Protein 1H4A (pdb70)

Sequence (173 aa):
GKITLYEDRGFQGRHYECSSDHPNLQPYLSRCNSARVDSGCWMLYEQPNYSGLQYFLHRGDYADHQQWMGLSDSVRSCRLIPHSGSHRIRLYEREDYRGQMIEFTEDCSCLQDRFFRFNEIHSLNVLEGSWVLYELSNYRGRQYLLMPGDYRRYQDWGATNARVGSLRRVIDFS

Solvent-accessible surface area: 8594 Å² total; per-residue (Å²): 46,85,0,16,0,26,13,55,109,26,43,111,41,116,106,59,98,8,64,71,63,36,60,55,0,88,80,95,4,78,90,0,27,0,0,75,3,67,34,16,6,0,0,0,8,52,79,38,106,51,46,34,42,24,19,14,0,66,93,28,83,21,26,42,24,113,98,4,77,5,142,52,47,27,4,84,0,0,61,47,5,78,156,32,81,56,15,83,0,80,0,22,34,125,57,46,66,137,30,114,79,31,77,17,57,120,66,12,52,33,1,54,111,157,19,233,66,97,68,0,36,0,0,18,3,69,60,5,2,0,0,0,1,46,68,30,91,52,111,32,117,7,10,14,0,52,78,34,101,29,141,113,40,80,65,7,53,4,100,67,1,123,3,4,0,0,64,68,6,57,33,198,108

Secondary structure (DSSP, 8-state):
-EEEEEEEGGGEEEEEEESS-BS--TTT-S--SEEEEEESEEEEEEETTTEEEEEEE-SEEESSGGGGT-SSS---EEEEEPP-S--EEEEEEEGGGEEEEEEESS-BS-GGGT-S-SB--EEEEEES-EEEEEETTTEEEEEEE-SEEE-SGGGGT-SS-B--EEEE-----

B-factor: mean 11.39, std 7.05, range [3.62, 51.98]

Structure (mmCIF, N/CA/C/O backbone):
data_1H4A
#
_entry.id   1H4A
#
_cell.length_a   33.467
_cell.length_b   53.234
_cell.length_c   89.809
_cell.angle_alpha   90.00
_cell.angle_beta   90.00
_cell.angle_gamma   90.00
#
_symmetry.space_group_name_H-M   'P 21 21 21'
#
loop_
_entity.id
_entity.type
_entity.pdbx_description
1 polymer 'Gamma-crystallin D'
2 water water
#
loop_
_atom_site.group_PDB
_atom_site.id
_atom_site.type_symbol
_atom_site.label_atom_id
_atom_site.label_alt_id
_atom_site.label_comp_id
_atom_site.label_asym_id
_atom_site.label_entity_id
_atom_site.label_seq_id
_atom_site.pdbx_PDB_ins_code
_atom_site.Cartn_x
_atom_site.Cartn_y
_atom_site.Cartn_z
_atom_site.occupancy
_atom_site.B_iso_or_equiv
_atom_site.auth_seq_id
_atom_site.auth_comp_id
_atom_site.auth_asym_id
_atom_site.auth_atom_id
_atom_site.pdbx_PDB_model_num
ATOM 1 N N . GLY A 1 1 ? 34.398 15.086 33.856 1.00 12.09 1 GLY X N 1
ATOM 2 C CA . GLY A 1 1 ? 34.998 16.440 33.969 1.00 11.23 1 GLY X CA 1
ATOM 3 C C . GLY A 1 1 ? 35.502 16.692 35.371 1.00 11.37 1 GLY X C 1
ATOM 4 O O . GLY A 1 1 ? 35.120 15.992 36.305 1.00 12.17 1 GLY X O 1
ATOM 5 N N . LYS A 1 2 ? 36.381 17.679 35.514 1.00 10.46 2 LYS X N 1
ATOM 6 C CA . LYS A 1 2 ? 36.954 18.039 36.808 1.00 10.81 2 LYS X CA 1
ATOM 7 C C . LYS A 1 2 ? 37.298 19.521 36.834 1.00 9.62 2 LYS X C 1
ATOM 8 O O . LYS A 1 2 ? 37.953 20.021 35.917 1.00 9.69 2 LYS X O 1
ATOM 14 N N . ILE A 1 3 ? 36.849 20.202 37.891 1.00 9.06 3 ILE X N 1
ATOM 15 C CA . ILE A 1 3 ? 37.134 21.610 38.109 1.00 8.61 3 ILE X CA 1
ATOM 16 C C . ILE A 1 3 ? 37.541 21.795 39.563 1.00 8.63 3 ILE X C 1
ATOM 17 O O . ILE A 1 3 ? 37.040 21.107 40.443 1.00 8.96 3 ILE X O 1
ATOM 22 N N . THR A 1 4 ? 38.472 22.707 39.796 1.00 8.15 4 THR X N 1
ATOM 23 C CA . THR A 1 4 ? 38.846 23.120 41.140 1.00 8.24 4 THR X CA 1
ATOM 24 C C . THR A 1 4 ? 38.615 24.616 41.262 1.00 7.69 4 THR X C 1
ATOM 25 O O . THR A 1 4 ? 39.103 25.396 40.452 1.00 9.06 4 THR X O 1
ATOM 29 N N . LEU A 1 5 ? 37.828 24.986 42.273 1.00 8.08 5 LEU X N 1
ATOM 30 C CA . LEU A 1 5 ? 37.438 26.362 42.551 1.00 7.98 5 LEU X CA 1
ATOM 31 C C . LEU A 1 5 ? 38.201 26.877 43.760 1.00 8.16 5 LEU X C 1
ATOM 32 O O . LEU A 1 5 ? 38.284 26.184 44.765 1.00 8.80 5 LEU X O 1
ATOM 37 N N . TYR A 1 6 ? 38.739 28.083 43.656 1.00 8.05 6 TYR X N 1
ATOM 38 C CA . TYR A 1 6 ? 39.590 28.662 44.701 1.00 8.69 6 TYR X CA 1
ATOM 39 C C . TYR A 1 6 ? 39.004 29.953 45.233 1.00 9.16 6 TYR X C 1
ATOM 40 O O . TYR A 1 6 ? 38.502 30.755 44.467 1.00 9.04 6 TYR X O 1
ATOM 49 N N . GLU A 1 7 ? 39.139 30.172 46.541 1.00 9.31 7 GLU X N 1
ATOM 50 C CA . GLU A 1 7 ? 38.620 31.392 47.161 1.00 9.90 7 GLU X CA 1
ATOM 51 C C . GLU A 1 7 ? 39.395 32.656 46.800 1.00 10.52 7 GLU X C 1
ATOM 52 O O . GLU A 1 7 ? 38.817 33.748 46.720 1.00 10.72 7 GLU X O 1
ATOM 58 N N . ASP A 1 8 ? 40.702 32.516 46.604 1.00 10.98 8 ASP X N 1
ATOM 59 C CA . ASP A 1 8 ? 41.560 33.646 46.261 1.00 11.50 8 ASP X CA 1
ATOM 60 C C . ASP A 1 8 ? 42.031 33.554 44.818 1.00 11.56 8 ASP X C 1
ATOM 61 O O . ASP A 1 8 ? 41.985 32.486 44.197 1.00 11.46 8 ASP X O 1
ATOM 66 N N . ARG A 1 9 ? 42.469 34.678 44.276 1.00 12.09 9 ARG X N 1
ATOM 67 C CA . ARG A 1 9 ? 42.976 34.700 42.920 1.00 12.70 9 ARG X CA 1
ATOM 68 C C . ARG A 1 9 ? 44.265 33.893 42.822 1.00 12.59 9 ARG X C 1
ATOM 69 O O . ARG A 1 9 ? 44.895 33.579 43.828 1.00 12.85 9 ARG X O 1
ATOM 75 N N . GLY A 1 10 ? 44.641 33.524 41.605 1.00 12.07 10 GLY X N 1
ATOM 76 C CA . GLY A 1 10 ? 45.915 32.875 41.375 1.00 12.61 10 GLY X CA 1
ATOM 77 C C . GLY A 1 10 ? 46.003 31.491 41.970 1.00 12.24 10 GLY X C 1
ATOM 78 O O . GLY A 1 10 ? 47.105 31.035 42.289 1.00 12.71 10 GLY X O 1
ATOM 79 N N . PHE A 1 11 ? 44.859 30.807 42.084 1.00 12.64 11 PHE X N 1
ATOM 80 C CA . PHE A 1 11 ? 44.809 29.428 42.535 1.00 12.82 11 PHE X CA 1
ATOM 81 C C . PHE A 1 11 ? 45.299 29.278 43.972 1.00 13.18 11 PHE X C 1
ATOM 82 O O . PHE A 1 11 ? 45.964 28.305 44.312 1.00 14.31 11 PHE X O 1
ATOM 90 N N . GLN A 1 12 ? 44.924 30.242 44.809 1.00 13.33 12 GLN X N 1
ATOM 91 C CA . GLN A 1 12 ? 45.315 30.271 46.218 1.00 14.09 12 GLN X CA 1
ATOM 92 C C . GLN A 1 12 ? 44.116 30.156 47.154 1.00 13.37 12 GLN X C 1
ATOM 93 O O . GLN A 1 12 ? 42.971 30.391 46.766 1.00 12.83 12 GLN X O 1
ATOM 99 N N . GLY A 1 13 ? 44.390 29.820 48.407 1.00 13.20 13 GLY X N 1
ATOM 100 C CA . GLY A 1 13 ? 43.369 29.782 49.437 1.00 12.88 13 GLY X CA 1
ATOM 101 C C . GLY A 1 13 ? 42.579 28.488 49.456 1.00 12.51 13 GLY X C 1
ATOM 102 O O . GLY A 1 13 ? 42.908 27.524 48.778 1.00 12.18 13 GLY X O 1
ATOM 103 N N . ARG A 1 14 ? 41.539 28.467 50.280 1.00 11.72 14 ARG X N 1
ATOM 104 C CA . ARG A 1 14 ? 40.632 27.336 50.382 1.00 11.11 14 ARG X CA 1
ATOM 105 C C . ARG A 1 14 ? 40.059 27.018 49.011 1.00 10.63 14 ARG X C 1
ATOM 106 O O . ARG A 1 14 ? 39.711 27.915 48.253 1.00 10.56 14 ARG X O 1
ATOM 114 N N . HIS A 1 15 ? 39.962 25.737 48.710 1.00 10.87 15 HIS X N 1
ATOM 115 C CA . HIS A 1 15 ? 39.478 25.316 47.413 1.00 11.04 15 HIS X CA 1
ATOM 116 C C . HIS A 1 15 ? 38.571 24.108 47.535 1.00 10.47 15 HIS X C 1
ATOM 117 O O . HIS A 1 15 ? 38.462 23.476 48.589 1.00 11.12 15 HIS X O 1
ATOM 124 N N . TYR A 1 16 ? 37.904 23.795 46.427 1.00 9.88 16 TYR X N 1
ATOM 125 C CA . TYR A 1 16 ? 36.950 22.705 46.379 1.00 9.98 16 TYR X CA 1
ATOM 126 C C . TYR A 1 16 ? 36.903 22.144 44.958 1.00 10.14 16 TYR X C 1
ATOM 127 O O . TYR A 1 16 ? 36.817 22.896 43.986 1.00 10.29 16 TYR X O 1
ATOM 136 N N . GLU A 1 17 ? 36.945 20.819 44.845 1.00 11.04 17 GLU X N 1
ATOM 137 C CA . GLU A 1 17 ? 36.936 20.124 43.566 1.00 11.57 17 GLU X CA 1
ATOM 138 C C . GLU A 1 17 ? 35.559 19.525 43.298 1.00 11.81 17 GLU X C 1
ATOM 139 O O . GLU A 1 17 ? 34.938 18.947 44.187 1.00 12.45 17 GLU X O 1
ATOM 145 N N . CYS A 1 18 ? 35.087 19.663 42.063 1.00 11.05 18 CYS X N 1
ATOM 146 C CA . CYS A 1 18 ? 33.855 19.030 41.608 1.00 10.61 18 CYS X CA 1
ATOM 147 C C . CYS A 1 18 ? 34.130 18.174 40.366 1.00 10.18 18 CYS X C 1
ATOM 148 O O . CYS A 1 18 ? 34.952 18.526 39.514 1.00 10.62 18 CYS X O 1
ATOM 152 N N . SER A 1 19 ? 33.425 17.046 40.297 1.00 10.88 19 SER X N 1
ATOM 153 C CA . SER A 1 19 ? 33.384 16.196 39.102 1.00 11.33 19 SER X CA 1
ATOM 154 C C . SER A 1 19 ? 31.955 15.879 38.654 1.00 11.06 19 SER X C 1
ATOM 155 O O . SER A 1 19 ? 31.734 15.020 37.803 1.00 11.19 19 SER X O 1
ATOM 158 N N . SER A 1 20 ? 30.991 16.575 39.238 1.00 11.20 20 SER X N 1
ATOM 159 C CA . SER A 1 20 ? 29.590 16.472 38.860 1.00 11.31 20 SER X CA 1
ATOM 160 C C . SER A 1 20 ? 28.923 17.797 39.183 1.00 10.14 20 SER X C 1
ATOM 161 O O . SER A 1 20 ? 29.528 18.653 39.849 1.00 10.47 20 SER X O 1
ATOM 166 N N . ASP A 1 21 ? 27.656 17.932 38.791 1.00 9.68 21 ASP X N 1
ATOM 167 C CA . ASP A 1 21 ? 26.846 19.076 39.179 1.00 9.25 21 ASP X CA 1
ATOM 168 C C . ASP A 1 21 ? 26.880 19.237 40.689 1.00 8.74 21 ASP X C 1
ATOM 169 O O . ASP A 1 21 ? 26.844 18.246 41.420 1.00 9.38 21 ASP X O 1
ATOM 174 N N . HIS A 1 22 ? 26.930 20.477 41.151 1.00 8.03 22 HIS X N 1
ATOM 175 C CA . HIS A 1 22 ? 26.804 20.773 42.560 1.00 8.84 22 HIS X CA 1
ATOM 176 C C . HIS A 1 22 ? 25.824 21.914 42.763 1.00 8.06 22 HIS X C 1
ATOM 177 O O . HIS A 1 22 ? 26.076 23.032 42.317 1.00 7.71 22 HIS X O 1
ATOM 184 N N . PRO A 1 23 ? 24.682 21.632 43.392 1.00 8.47 23 PRO X N 1
ATOM 185 C CA . PRO A 1 23 ? 23.634 22.645 43.518 1.00 8.45 23 PRO X CA 1
ATOM 186 C C . PRO A 1 23 ? 23.840 23.677 44.610 1.00 8.13 23 PRO X C 1
ATOM 187 O O . PRO A 1 23 ? 23.104 24.645 44.620 1.00 8.04 23 PRO X O 1
ATOM 191 N N . ASN A 1 24 ? 24.793 23.489 45.510 1.00 8.54 24 ASN X N 1
ATOM 192 C CA . ASN A 1 24 ? 24.976 24.461 46.567 1.00 8.29 24 ASN X CA 1
ATOM 193 C C . ASN A 1 24 ? 26.377 24.382 47.145 1.00 8.22 24 ASN X C 1
ATOM 194 O O . ASN A 1 24 ? 26.646 23.621 48.085 1.00 8.73 24 ASN X O 1
ATOM 199 N N . LEU A 1 25 ? 27.261 25.210 46.608 1.00 7.69 25 LEU X N 1
ATOM 200 C CA . LEU A 1 25 ? 28.651 25.236 47.002 1.00 7.61 25 LEU X CA 1
ATOM 201 C C . LEU A 1 25 ? 28.904 26.001 48.298 1.00 7.83 25 LEU X C 1
ATOM 202 O O . LEU A 1 25 ? 30.028 25.989 48.796 1.00 8.25 25 LEU X O 1
ATOM 207 N N . GLN A 1 26 ? 27.897 26.699 48.819 1.00 7.82 26 GLN X N 1
ATOM 208 C CA . GLN A 1 26 ? 28.104 27.614 49.944 1.00 8.21 26 GLN X CA 1
ATOM 209 C C . GLN A 1 26 ? 28.809 27.016 51.169 1.00 8.29 26 GLN X C 1
ATOM 210 O O . GLN A 1 26 ? 29.636 27.701 51.780 1.00 8.60 26 GLN X O 1
ATOM 216 N N . PRO A 1 27 ? 28.495 25.782 51.569 1.00 7.99 27 PRO X N 1
ATOM 217 C CA . PRO A 1 27 ? 29.208 25.190 52.716 1.00 8.24 27 PRO X CA 1
ATOM 218 C C . PRO A 1 27 ? 30.691 24.950 52.476 1.00 8.19 27 PRO X C 1
ATOM 219 O O . PRO A 1 27 ? 31.463 24.858 53.438 1.00 8.49 27 PRO X O 1
ATOM 223 N N . TYR A 1 28 ? 31.068 24.803 51.209 1.00 7.97 28 TYR X N 1
ATOM 224 C CA . TYR A 1 28 ? 32.384 24.308 50.814 1.00 8.30 28 TYR X CA 1
ATOM 225 C C . TYR A 1 28 ? 33.302 25.368 50.227 1.00 8.55 28 TYR X C 1
ATOM 226 O O . TYR A 1 28 ? 34.492 25.121 50.027 1.00 9.48 28 TYR X O 1
ATOM 235 N N . LEU A 1 29 ? 32.747 26.537 49.935 1.00 8.23 29 LEU X N 1
ATOM 236 C CA . LEU A 1 29 ? 33.442 27.557 49.173 1.00 9.12 29 LEU X CA 1
ATOM 237 C C . LEU A 1 29 ? 32.737 28.863 49.478 1.00 9.65 29 LEU X C 1
ATOM 238 O O . LEU A 1 29 ? 31.555 29.012 49.181 1.00 10.00 29 LEU X O 1
ATOM 243 N N . SER A 1 30 ? 33.432 29.813 50.083 1.00 9.88 30 SER X N 1
ATOM 244 C CA . SER A 1 30 ? 32.747 31.031 50.509 1.00 10.94 30 SER X CA 1
ATOM 245 C C . SER A 1 30 ? 32.742 32.133 49.452 1.00 10.64 30 SER X C 1
ATOM 246 O O . SER A 1 30 ? 31.949 33.066 49.548 1.00 11.57 30 SER X O 1
ATOM 249 N N . ARG A 1 31 ? 33.622 32.006 48.462 1.00 10.02 31 ARG X N 1
ATOM 250 C CA . ARG A 1 31 ? 33.763 32.936 47.350 1.00 9.61 31 ARG X CA 1
ATOM 251 C C . ARG A 1 31 ? 34.616 32.229 46.310 1.00 9.29 31 ARG X C 1
ATOM 252 O O . ARG A 1 31 ? 35.227 31.207 46.614 1.00 8.99 31 ARG X O 1
ATOM 260 N N . CYS A 1 32 ? 34.682 32.772 45.102 1.00 8.84 32 CYS X N 1
ATOM 261 C CA . CYS A 1 32 ? 35.469 32.161 44.045 1.00 9.32 32 CYS X CA 1
ATOM 262 C C . CYS A 1 32 ? 36.170 33.220 43.207 1.00 9.11 32 CYS X C 1
ATOM 263 O O . CYS A 1 32 ? 35.532 33.983 42.490 1.00 9.56 32 CYS X O 1
ATOM 266 N N . ASN A 1 33 ? 37.496 33.258 43.325 1.00 8.48 33 ASN X N 1
ATOM 267 C CA . ASN A 1 33 ? 38.310 34.200 42.572 1.00 9.14 33 ASN X CA 1
ATOM 268 C C . ASN A 1 33 ? 39.246 33.572 41.547 1.00 9.24 33 ASN X C 1
ATOM 269 O O . ASN A 1 33 ? 39.851 34.300 40.779 1.00 10.41 33 ASN X O 1
ATOM 274 N N . SER A 1 34 ? 39.325 32.246 41.507 1.00 8.73 34 SER X N 1
ATOM 275 C CA . SER A 1 34 ? 40.028 31.569 40.433 1.00 8.61 34 SER X CA 1
ATOM 276 C C . SER A 1 34 ? 39.536 30.130 40.293 1.00 8.17 34 SER X C 1
ATOM 277 O O . SER A 1 34 ? 38.876 29.594 41.179 1.00 8.03 34 SER X O 1
ATOM 280 N N . ALA A 1 35 ? 39.847 29.520 39.154 1.00 8.01 35 ALA X N 1
ATOM 281 C CA . ALA A 1 35 ? 39.391 28.177 38.844 1.00 8.61 35 ALA X CA 1
ATOM 282 C C . ALA A 1 35 ? 40.366 27.541 37.873 1.00 8.55 35 ALA X C 1
ATOM 283 O O . ALA A 1 35 ? 40.848 28.196 36.953 1.00 9.45 35 ALA X O 1
ATOM 285 N N . ARG A 1 36 ? 40.615 26.257 38.068 1.00 8.97 36 ARG X N 1
ATOM 286 C CA . ARG A 1 36 ? 41.343 25.463 37.091 1.00 9.81 36 ARG X CA 1
ATOM 287 C C . ARG A 1 36 ? 40.437 24.346 36.609 1.00 9.63 36 ARG X C 1
ATOM 288 O O . ARG A 1 36 ? 39.976 23.537 37.401 1.00 8.86 36 ARG X O 1
ATOM 296 N N . VAL A 1 37 ? 40.151 24.324 35.317 1.00 9.38 37 VAL X N 1
ATOM 297 C CA . VAL A 1 37 ? 39.364 23.254 34.732 1.00 9.24 37 VAL X CA 1
ATOM 298 C C . VAL A 1 37 ? 40.323 22.268 34.103 1.00 9.68 37 VAL X C 1
ATOM 299 O O . VAL A 1 37 ? 41.012 22.567 33.134 1.00 9.95 37 VAL X O 1
ATOM 303 N N . ASP A 1 38 ? 40.378 21.088 34.683 1.00 9.80 38 ASP X N 1
ATOM 304 C CA . ASP A 1 38 ? 41.251 20.039 34.157 1.00 10.44 38 ASP X CA 1
ATOM 305 C C . ASP A 1 38 ? 40.635 19.320 32.969 1.00 9.33 38 ASP X C 1
ATOM 306 O O . ASP A 1 38 ? 41.350 18.875 32.071 1.00 9.27 38 ASP X O 1
ATOM 311 N N . SER A 1 39 ? 39.318 19.195 32.963 1.00 8.66 39 SER X N 1
ATOM 312 C CA . SER A 1 39 ? 38.619 18.553 31.853 1.00 8.10 39 SER X CA 1
ATOM 313 C C . SER A 1 39 ? 37.145 18.879 31.911 1.00 7.19 39 SER X C 1
ATOM 314 O O . SER A 1 39 ? 36.606 19.191 32.973 1.00 7.52 39 SER X O 1
ATOM 317 N N . GLY A 1 40 ? 36.494 18.762 30.764 1.00 6.86 40 GLY X N 1
ATOM 318 C CA . GLY A 1 40 ? 35.075 19.027 30.654 1.00 6.49 40 GLY X CA 1
ATOM 319 C C . GLY A 1 40 ? 34.782 20.505 30.550 1.00 6.12 40 GLY X C 1
ATOM 320 O O . GLY A 1 40 ? 35.674 21.355 30.611 1.00 7.05 40 GLY X O 1
ATOM 321 N N . CYS A 1 41 ? 33.499 20.799 30.395 1.00 6.02 41 CYS X N 1
ATOM 322 C CA . CYS A 1 41 ? 33.004 22.157 30.297 1.00 6.11 41 CYS X CA 1
ATOM 323 C C . CYS A 1 41 ? 32.015 22.364 31.420 1.00 5.29 41 CYS X C 1
ATOM 324 O O . CYS A 1 41 ? 31.226 21.478 31.748 1.00 6.29 41 CYS X O 1
ATOM 327 N N . TRP A 1 42 ? 32.068 23.556 31.995 1.00 5.14 42 TRP X N 1
ATOM 328 C CA . TRP A 1 42 ? 31.339 23.860 33.216 1.00 4.65 42 TRP X CA 1
ATOM 329 C C . TRP A 1 42 ? 30.580 25.162 33.093 1.00 4.91 42 TRP X C 1
ATOM 330 O O . TRP A 1 42 ? 31.032 26.091 32.421 1.00 5.71 42 TRP X O 1
ATOM 341 N N . MET A 1 43 ? 29.426 25.233 33.760 1.00 4.59 43 MET X N 1
ATOM 342 C CA . MET A 1 43 ? 28.687 26.482 33.903 1.00 5.01 43 MET X CA 1
ATOM 343 C C . MET A 1 43 ? 28.657 26.824 35.386 1.00 4.76 43 MET X C 1
ATOM 344 O O . MET A 1 43 ? 28.177 26.037 36.201 1.00 6.18 43 MET X O 1
ATOM 349 N N . LEU A 1 44 ? 29.203 27.980 35.733 1.00 4.77 44 LEU X N 1
ATOM 350 C CA . LEU A 1 44 ? 29.167 28.496 37.096 1.00 4.98 44 LEU X CA 1
ATOM 351 C C . LEU A 1 44 ? 27.965 29.407 37.238 1.00 5.23 44 LEU X C 1
ATOM 352 O O . LEU A 1 44 ? 27.633 30.141 36.306 1.00 6.16 44 LEU X O 1
ATOM 357 N N . TYR A 1 45 ? 27.350 29.376 38.416 1.00 5.45 45 TYR X N 1
ATOM 358 C CA . TYR A 1 45 ? 26.169 30.171 38.688 1.00 5.46 45 TYR X CA 1
ATOM 359 C C . TYR A 1 45 ? 26.378 30.983 39.948 1.00 5.89 45 TYR X C 1
ATOM 360 O O . TYR A 1 45 ? 26.926 30.501 40.927 1.00 5.85 45 TYR X O 1
ATOM 369 N N . GLU A 1 46 ? 25.872 32.204 39.926 1.00 5.96 46 GLU X N 1
ATOM 370 C CA . GLU A 1 46 ? 25.997 33.141 41.038 1.00 7.21 46 GLU X CA 1
ATOM 371 C C . GLU A 1 46 ? 25.195 32.692 42.265 1.00 7.37 46 GLU X C 1
ATOM 372 O O . GLU A 1 46 ? 25.598 32.956 43.403 1.00 8.28 46 GLU X O 1
ATOM 378 N N . GLN A 1 47 ? 24.070 32.024 42.031 1.00 7.92 47 GLN X N 1
ATOM 379 C CA . GLN A 1 47 ? 23.168 31.584 43.104 1.00 8.60 47 GLN X CA 1
ATOM 380 C C . GLN A 1 47 ? 23.082 30.063 43.155 1.00 8.44 47 GLN X C 1
ATOM 381 O O . GLN A 1 47 ? 23.412 29.377 42.179 1.00 8.34 47 GLN X O 1
ATOM 391 N N . PRO A 1 48 ? 22.630 29.518 44.290 1.00 9.41 48 PRO X N 1
ATOM 392 C CA . PRO A 1 48 ? 22.449 28.066 44.395 1.00 9.64 48 PRO X CA 1
ATOM 393 C C . PRO A 1 48 ? 21.401 27.553 43.421 1.00 9.49 48 PRO X C 1
ATOM 394 O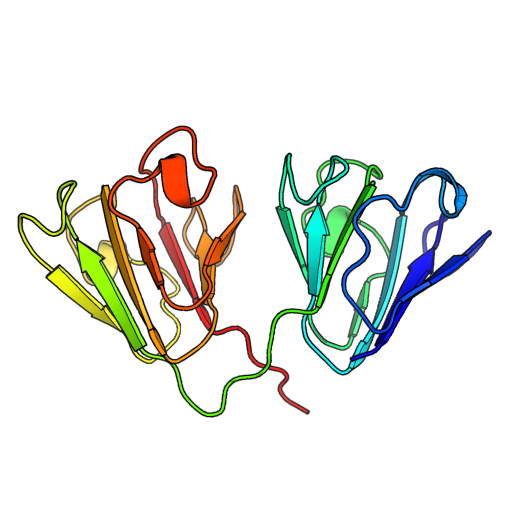 O . PRO A 1 48 ? 20.602 28.340 42.919 1.00 10.14 48 PRO X O 1
ATOM 398 N N . ASN A 1 49 ? 21.384 26.249 43.186 1.00 9.04 49 ASN X N 1
ATOM 399 C CA . ASN A 1 49 ? 20.368 25.618 42.353 1.00 9.71 49 ASN X CA 1
ATOM 400 C C . ASN A 1 49 ? 20.343 26.159 40.933 1.00 9.34 49 ASN X C 1
ATOM 401 O O . ASN A 1 49 ? 19.292 26.257 40.302 1.00 10.11 49 ASN X O 1
ATOM 406 N N . TYR A 1 50 ? 21.526 26.489 40.430 1.00 8.79 50 TYR X N 1
ATOM 407 C CA . TYR A 1 50 ? 21.708 26.796 39.015 1.00 9.03 50 TYR X CA 1
ATOM 408 C C . TYR A 1 50 ? 20.897 28.014 38.592 1.00 9.40 50 TYR X C 1
ATOM 409 O O . TYR A 1 50 ? 20.242 28.019 37.546 1.00 10.00 50 TYR X O 1
ATOM 418 N N . SER A 1 51 ? 20.977 29.067 39.390 1.00 9.88 51 SER X N 1
ATOM 419 C CA . SER A 1 51 ? 20.236 30.302 39.123 1.00 10.76 51 SER X CA 1
ATOM 420 C C . SER A 1 51 ? 21.161 31.510 39.250 1.00 9.40 51 SER X C 1
ATOM 421 O O . SER A 1 51 ? 22.324 31.382 39.657 1.00 9.79 51 SER X O 1
ATOM 424 N N . GLY A 1 52 ? 20.650 32.681 38.884 1.00 9.12 52 GLY X N 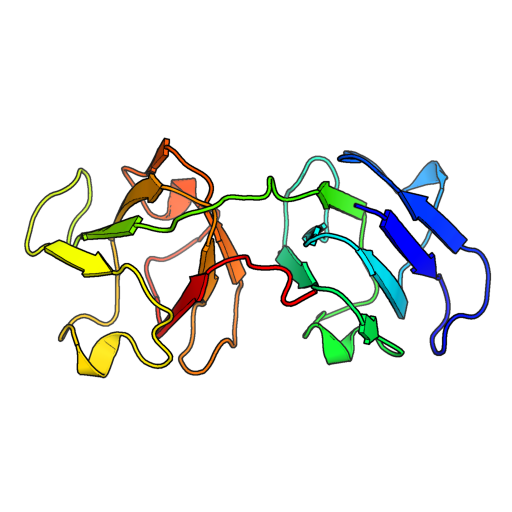1
ATOM 425 C CA . GLY A 1 52 ? 21.451 33.876 38.858 1.00 8.71 52 GLY X CA 1
ATOM 426 C C . GLY A 1 52 ? 22.337 33.900 37.623 1.00 8.47 52 GLY X C 1
ATOM 427 O O . GLY A 1 52 ? 22.177 33.107 36.679 1.00 8.73 52 GLY X O 1
ATOM 428 N N . LEU A 1 53 ? 23.285 34.822 37.623 1.00 7.91 53 LEU X N 1
ATOM 429 C CA . LEU A 1 53 ? 24.179 34.989 36.485 1.00 7.46 53 LEU X CA 1
ATOM 430 C C . LEU A 1 53 ? 25.015 33.737 36.232 1.00 6.62 53 LEU X C 1
ATOM 431 O O . LEU A 1 53 ? 25.465 33.077 37.174 1.00 6.75 53 LEU X O 1
ATOM 436 N N . GLN A 1 54 ? 25.195 33.427 34.947 1.00 5.73 54 GLN X N 1
ATOM 437 C CA . GLN A 1 54 ? 25.863 32.204 34.499 1.00 5.93 54 GLN X CA 1
ATOM 438 C C . GLN A 1 54 ? 27.168 32.524 33.803 1.00 5.42 54 GLN X C 1
ATOM 439 O O . GLN A 1 54 ? 27.259 33.519 33.077 1.00 5.98 54 GLN X O 1
ATOM 445 N N . TYR A 1 55 ? 28.142 31.624 33.931 1.00 5.04 55 TYR X N 1
ATOM 446 C CA . TYR A 1 55 ? 29.465 31.811 33.328 1.00 5.11 55 TYR X CA 1
ATOM 447 C C . TYR A 1 55 ? 30.010 30.487 32.815 1.00 4.88 55 TYR X C 1
ATOM 448 O O . TYR A 1 55 ? 30.124 29.527 33.571 1.00 5.19 55 TYR X O 1
ATOM 457 N N . PHE A 1 56 ? 30.406 30.476 31.550 1.00 5.38 56 PHE X N 1
ATOM 458 C CA . PHE A 1 56 ? 30.935 29.296 30.901 1.00 5.61 56 PHE X CA 1
ATOM 459 C C . PHE A 1 56 ? 32.447 29.218 31.086 1.00 5.37 56 PHE X C 1
ATOM 460 O O . PHE A 1 56 ? 33.188 30.191 30.813 1.00 5.91 56 PHE X O 1
ATOM 468 N N . LEU A 1 57 ? 32.912 28.058 31.550 1.00 5.43 57 LEU X N 1
ATOM 469 C CA . LEU A 1 57 ? 34.340 27.763 31.662 1.00 5.92 57 LEU X CA 1
ATOM 470 C C . LEU A 1 57 ? 34.631 26.466 30.915 1.00 5.77 57 LEU X C 1
ATOM 471 O O . LEU A 1 57 ? 33.911 25.479 31.023 1.00 7.43 57 LEU X O 1
ATOM 476 N N . HIS A 1 58 ? 35.731 26.463 30.184 1.00 6.98 58 HIS X N 1
ATOM 477 C CA . HIS A 1 58 ? 36.225 25.257 29.542 1.00 7.37 58 HIS X CA 1
ATOM 478 C C . HIS A 1 58 ? 37.602 24.935 30.120 1.00 7.72 58 HIS X C 1
ATOM 479 O O . HIS A 1 58 ? 38.045 25.577 31.076 1.00 8.61 58 HIS X O 1
ATOM 486 N N . ARG A 1 59 ? 38.273 23.938 29.558 1.00 7.81 59 ARG X N 1
ATOM 487 C CA . ARG A 1 59 ? 39.576 23.548 30.060 1.00 9.18 59 ARG X CA 1
ATOM 488 C C . ARG A 1 59 ? 40.508 24.756 30.038 1.00 10.08 59 ARG X C 1
ATOM 489 O O . ARG A 1 59 ? 40.531 25.544 29.087 1.00 11.70 59 ARG X O 1
ATOM 497 N N . GLY A 1 60 ? 41.263 24.884 31.113 1.00 10.99 60 GLY X N 1
ATOM 498 C CA . GLY A 1 60 ? 42.277 25.908 31.222 1.00 11.45 60 GLY X CA 1
ATOM 499 C C . GLY A 1 60 ? 42.344 26.545 32.586 1.00 11.57 60 GLY X C 1
ATOM 500 O O . GLY A 1 60 ? 41.708 26.092 33.549 1.00 11.11 60 GLY X O 1
ATOM 501 N N . ASP A 1 61 ? 43.159 27.590 32.652 1.00 11.36 61 ASP X N 1
ATOM 502 C CA . ASP A 1 61 ? 43.541 28.239 33.898 1.00 11.47 61 ASP X CA 1
ATOM 503 C C . ASP A 1 61 ? 42.946 29.624 33.949 1.00 10.22 61 ASP X C 1
ATOM 504 O O . ASP A 1 61 ? 43.255 30.450 33.107 1.00 11.31 61 ASP X O 1
ATOM 509 N N . TYR A 1 62 ? 42.067 29.853 34.932 1.00 9.49 62 TYR X N 1
ATOM 510 C CA . TYR A 1 62 ? 41.394 31.125 35.135 1.00 8.50 62 TYR X CA 1
ATOM 511 C C . TYR A 1 62 ? 41.842 31.753 36.458 1.00 8.63 62 TYR X C 1
ATOM 512 O O . TYR A 1 62 ? 41.282 31.480 37.515 1.00 8.78 62 TYR X O 1
ATOM 521 N N . ALA A 1 63 ? 42.863 32.598 36.389 1.00 8.85 63 ALA X N 1
ATOM 522 C CA . ALA A 1 63 ? 43.515 33.140 37.579 1.00 8.87 63 ALA X CA 1
ATOM 523 C C . ALA A 1 63 ? 42.728 34.232 38.286 1.00 9.43 63 ALA X C 1
ATOM 524 O O . ALA A 1 63 ? 43.086 34.596 39.410 1.00 9.78 63 ALA X O 1
ATOM 526 N N . ASP A 1 64 ? 41.717 34.782 37.623 1.00 9.79 64 ASP X N 1
ATOM 527 C CA . ASP A 1 64 ? 40.871 35.832 38.191 1.00 10.22 64 ASP X CA 1
ATOM 528 C C . ASP A 1 64 ? 39.467 35.589 37.669 1.00 9.90 64 ASP X C 1
ATOM 529 O O . ASP A 1 64 ? 39.305 35.133 36.529 1.00 9.72 64 ASP X O 1
ATOM 534 N N . HIS A 1 65 ? 38.443 35.920 38.460 1.00 9.85 65 HIS X N 1
ATOM 535 C CA . HIS A 1 65 ? 37.062 35.721 38.012 1.00 9.61 65 HIS X CA 1
ATOM 536 C C . HIS A 1 65 ? 36.737 36.566 36.794 1.00 9.01 65 HIS X C 1
ATOM 537 O O . HIS A 1 65 ? 35.880 36.203 36.002 1.00 9.11 65 HIS X O 1
ATOM 544 N N . GLN A 1 66 ? 37.444 37.673 36.604 1.00 9.47 66 GLN X N 1
ATOM 545 C CA . GLN A 1 66 ? 37.239 38.504 35.430 1.00 10.07 66 GLN X CA 1
ATOM 546 C C . GLN A 1 66 ? 37.542 37.749 34.119 1.00 9.48 66 GLN X C 1
ATOM 547 O O . GLN A 1 66 ? 36.985 38.062 33.071 1.00 9.34 66 GLN X O 1
ATOM 553 N N . GLN A 1 67 ? 38.383 36.729 34.189 1.00 9.42 67 GLN X N 1
ATOM 554 C CA . GLN A 1 67 ? 38.691 35.935 33.002 1.00 9.86 67 GLN X CA 1
ATOM 555 C C . GLN A 1 67 ? 37.495 35.155 32.448 1.00 10.60 67 GLN X C 1
ATOM 556 O O . GLN A 1 67 ? 37.440 34.867 31.254 1.00 11.53 67 GLN X O 1
ATOM 562 N N . TRP A 1 68 ? 36.546 34.790 33.298 1.00 9.80 68 TRP X N 1
ATOM 563 C CA . TRP A 1 68 ? 35.303 34.200 32.810 1.00 9.66 68 TRP X CA 1
ATOM 564 C C . TRP A 1 68 ? 34.178 35.218 32.722 1.00 9.43 68 TRP X C 1
ATOM 565 O O . TRP A 1 68 ? 33.019 34.843 32.578 1.00 9.99 68 TRP X O 1
ATOM 576 N N . MET A 1 69 ? 34.541 36.502 32.787 1.00 9.18 69 MET X N 1
ATOM 577 C CA . MET A 1 69 ? 33.610 37.632 32.741 1.00 9.45 69 MET X CA 1
ATOM 578 C C . MET A 1 69 ? 32.719 37.669 33.978 1.00 9.39 69 MET X C 1
ATOM 579 O O . MET A 1 69 ? 31.652 38.266 33.970 1.00 9.59 69 MET X O 1
ATOM 584 N N . GLY A 1 70 ? 33.182 37.061 35.064 1.00 9.28 70 GLY X N 1
ATOM 585 C CA . GLY A 1 70 ? 32.458 37.093 36.322 1.00 9.65 70 GLY X CA 1
ATOM 586 C C . GLY A 1 70 ? 32.334 38.526 36.793 1.00 10.56 70 GLY X C 1
ATOM 587 O O . GLY A 1 70 ? 33.302 39.276 36.767 1.00 11.19 70 GLY X O 1
ATOM 588 N N . LEU A 1 71 ? 31.141 38.906 37.229 1.00 10.99 71 LEU X N 1
ATOM 589 C CA . LEU A 1 71 ? 30.911 40.266 37.718 1.00 11.87 71 LEU X CA 1
ATOM 590 C C . LEU A 1 71 ? 31.231 40.427 39.203 1.00 12.33 71 LEU X C 1
ATOM 591 O O . LEU A 1 71 ? 31.262 41.542 39.712 1.00 13.78 71 LEU X O 1
ATOM 596 N N . SER A 1 72 ? 31.450 39.311 39.889 1.00 11.80 72 SER X N 1
ATOM 597 C CA . SER A 1 72 ? 31.818 39.292 41.302 1.00 11.83 72 SER X CA 1
ATOM 598 C C . SER A 1 72 ? 32.478 37.958 41.605 1.00 11.67 72 SER X C 1
ATOM 599 O O . SER A 1 72 ? 32.598 37.106 40.723 1.00 11.17 72 SER X O 1
ATOM 602 N N . ASP A 1 73 ? 32.869 37.759 42.858 1.00 11.62 73 ASP X N 1
ATOM 603 C CA . ASP A 1 73 ? 33.409 36.462 43.277 1.00 11.61 73 ASP X CA 1
ATOM 604 C C . ASP A 1 73 ? 32.341 35.511 43.850 1.00 10.77 73 ASP X C 1
ATOM 605 O O . ASP A 1 73 ? 32.654 34.553 44.540 1.00 10.14 73 ASP X O 1
ATOM 610 N N . SER A 1 74 ? 31.074 35.744 43.534 1.00 10.22 74 SER X N 1
ATOM 611 C CA . SER A 1 74 ? 30.006 34.857 43.979 1.00 10.87 74 SER X CA 1
ATOM 612 C C . SER A 1 74 ? 29.805 33.727 42.978 1.00 9.63 74 SER X C 1
ATOM 613 O O . SER A 1 74 ? 29.396 33.958 41.844 1.00 10.59 74 SER X O 1
ATOM 616 N N . VAL A 1 75 ? 30.122 32.513 43.421 1.00 8.37 75 VAL X N 1
ATOM 617 C CA . VAL A 1 75 ? 29.828 31.282 42.699 1.00 8.20 75 VAL X CA 1
ATOM 618 C C . VAL A 1 75 ? 29.232 30.312 43.713 1.00 7.60 75 VAL X C 1
ATOM 619 O O . VAL A 1 75 ? 29.917 29.889 44.643 1.00 8.61 75 VAL X O 1
ATOM 623 N N . ARG A 1 76 ? 27.958 29.984 43.531 1.00 6.92 76 ARG X N 1
ATOM 624 C CA . ARG A 1 76 ? 27.213 29.211 44.518 1.00 7.22 76 ARG X CA 1
ATOM 625 C C . ARG A 1 76 ? 26.635 27.901 43.988 1.00 6.66 76 ARG X C 1
ATOM 626 O O . ARG A 1 76 ? 26.127 27.114 44.780 1.00 7.02 76 ARG X O 1
ATOM 634 N N . SER A 1 77 ? 26.734 27.634 42.684 1.00 6.42 77 SER X N 1
ATOM 635 C CA . SER A 1 77 ? 26.476 26.296 42.164 1.00 6.46 77 SER X CA 1
ATOM 636 C C . SER A 1 77 ? 27.205 26.148 40.842 1.00 6.19 77 SER X C 1
ATOM 637 O O . SER A 1 77 ? 27.705 27.127 40.297 1.00 6.06 77 SER X O 1
ATOM 640 N N . CYS A 1 78 ? 27.306 24.918 40.360 1.00 6.46 78 CYS X N 1
ATOM 641 C CA . CYS A 1 78 ? 27.967 24.670 39.086 1.00 6.61 78 CYS X CA 1
ATOM 642 C C . CYS A 1 78 ? 27.427 23.425 38.427 1.00 7.00 78 CYS X C 1
ATOM 643 O O . CYS A 1 78 ? 27.094 22.445 39.086 1.00 7.49 78 CYS X O 1
ATOM 646 N N . ARG A 1 79 ? 27.356 23.469 37.102 1.00 7.04 79 ARG X N 1
ATOM 647 C CA . ARG A 1 79 ? 26.953 22.326 36.300 1.00 7.07 79 ARG X CA 1
ATOM 648 C C . ARG A 1 79 ? 28.130 21.811 35.492 1.00 6.39 79 ARG X C 1
ATOM 649 O O . ARG A 1 79 ? 28.862 22.601 34.886 1.00 6.50 79 ARG X O 1
ATOM 657 N N . LEU A 1 80 ? 28.291 20.490 35.477 1.00 6.32 80 LEU X N 1
ATOM 658 C CA . LEU A 1 80 ? 29.099 19.821 34.471 1.00 6.81 80 LEU X CA 1
ATOM 659 C C . LEU A 1 80 ? 28.226 19.686 33.235 1.00 6.21 80 LEU X C 1
ATOM 660 O O . LEU A 1 80 ? 27.222 18.978 33.260 1.00 7.46 80 LEU X O 1
ATOM 665 N N . ILE A 1 81 ? 28.577 20.392 32.164 1.00 6.41 81 ILE X N 1
ATOM 666 C CA . ILE A 1 81 ? 27.746 20.394 30.968 1.00 6.48 81 ILE X CA 1
ATOM 667 C C . ILE A 1 81 ? 27.995 19.090 30.221 1.00 7.61 81 ILE X C 1
ATOM 668 O O . ILE A 1 81 ? 29.146 18.743 29.974 1.00 8.92 81 ILE X O 1
ATOM 673 N N . PRO A 1 82 ? 26.946 18.333 29.887 1.00 9.25 82 PRO X N 1
ATOM 674 C CA . PRO A 1 82 ? 27.157 17.048 29.213 1.00 10.52 82 PRO X CA 1
ATOM 675 C C . PRO A 1 82 ? 27.918 17.193 27.903 1.00 10.59 82 PRO X C 1
ATOM 676 O O . PRO A 1 82 ? 27.603 18.048 27.090 1.00 10.40 82 PRO X O 1
ATOM 680 N N . HIS A 1 83 ? 28.926 16.356 27.703 1.00 12.01 83 HIS X N 1
ATOM 681 C CA . HIS A 1 83 ? 29.603 16.323 26.415 1.00 12.16 83 HIS X CA 1
ATOM 682 C C . HIS A 1 83 ? 28.648 15.906 25.285 1.00 11.44 83 HIS X C 1
ATOM 683 O O . HIS A 1 83 ? 27.726 15.127 25.507 1.00 11.18 83 HIS X O 1
ATOM 696 N N . SER A 1 84 ? 28.872 16.421 24.082 1.00 11.82 84 SER X N 1
ATOM 697 C CA . SER A 1 84 ? 28.160 15.908 22.894 1.00 13.05 84 SER X CA 1
ATOM 698 C C . SER A 1 84 ? 29.079 15.765 21.699 1.00 14.04 84 SER X C 1
ATOM 699 O O . SER A 1 84 ? 30.005 16.544 21.552 1.00 14.59 84 SER X O 1
ATOM 702 N N . GLY A 1 85 ? 28.807 14.779 20.839 1.00 15.35 85 GLY X N 1
ATOM 703 C CA . GLY A 1 85 ? 29.673 14.479 19.705 1.00 15.98 85 GLY X CA 1
ATOM 704 C C . GLY A 1 85 ? 29.099 14.883 18.357 1.00 16.30 85 GLY X C 1
ATOM 705 O O . GLY A 1 85 ? 29.786 15.397 17.470 1.00 16.44 85 GLY X O 1
ATOM 706 N N . SER A 1 86 ? 27.776 16.045 18.683 1.00 9.90 87 SER X N 1
ATOM 707 C CA . SER A 1 86 ? 27.396 16.901 17.581 1.00 8.71 87 SER X CA 1
ATOM 708 C C . SER A 1 86 ? 26.553 18.019 18.134 1.00 7.36 87 SER X C 1
ATOM 709 O O . SER A 1 86 ? 26.069 17.950 19.278 1.00 6.95 87 SER X O 1
ATOM 712 N N . HIS A 1 87 ? 26.367 19.043 17.315 1.00 6.59 88 HIS X N 1
ATOM 713 C CA . HIS A 1 87 ? 25.660 20.239 17.726 1.00 6.12 88 HIS X CA 1
ATOM 714 C C . HIS A 1 87 ? 24.707 20.696 16.634 1.00 5.80 88 HIS X C 1
ATOM 715 O O . HIS A 1 87 ? 25.098 20.816 15.475 1.00 6.62 88 HIS X O 1
ATOM 722 N N . ARG A 1 88 ? 23.481 21.030 17.020 1.00 5.46 89 ARG X N 1
ATOM 723 C CA . ARG A 1 88 ? 22.478 21.537 16.096 1.00 5.93 89 ARG X CA 1
ATOM 724 C C . ARG A 1 88 ? 21.432 22.287 16.897 1.00 5.52 89 ARG X C 1
ATOM 725 O O . ARG A 1 88 ? 20.931 21.779 17.904 1.00 5.76 89 ARG X O 1
ATOM 733 N N . ILE A 1 89 ? 21.074 23.477 16.434 1.00 5.15 90 ILE X N 1
ATOM 734 C CA . ILE A 1 89 ? 20.125 24.326 17.137 1.00 5.05 90 ILE X CA 1
ATOM 735 C C . ILE A 1 89 ? 19.320 25.113 16.110 1.00 5.23 90 ILE X C 1
ATOM 736 O O . ILE A 1 89 ? 19.844 25.532 15.082 1.00 5.68 90 ILE X O 1
ATOM 741 N N . ARG A 1 90 ? 18.036 25.293 16.378 1.00 5.10 91 ARG X N 1
ATOM 742 C CA . ARG A 1 90 ? 17.117 26.105 15.590 1.00 5.30 91 ARG X CA 1
ATOM 743 C C . ARG A 1 90 ? 16.726 27.331 16.407 1.00 4.84 91 ARG X C 1
ATOM 744 O O . ARG A 1 90 ? 16.233 27.189 17.525 1.00 5.73 91 ARG X O 1
ATOM 752 N N . LEU A 1 91 ? 16.945 28.518 15.861 1.00 4.80 92 LEU X N 1
ATOM 753 C CA . LEU A 1 91 ? 16.587 29.776 16.504 1.00 5.65 92 LEU X CA 1
ATOM 754 C C . LEU A 1 91 ? 15.404 30.399 15.777 1.00 5.87 92 LEU X C 1
ATOM 755 O O . LEU A 1 91 ? 15.403 30.490 14.557 1.00 7.08 92 LEU X O 1
ATOM 760 N N . TYR A 1 92 ? 14.422 30.873 16.532 1.00 5.53 93 TYR X N 1
ATOM 761 C CA . TYR A 1 92 ? 13.194 31.409 15.954 1.00 5.58 93 TYR X CA 1
ATOM 762 C C . TYR A 1 92 ? 12.965 32.874 16.283 1.00 6.01 93 TYR X C 1
ATOM 763 O O . TYR A 1 92 ? 13.190 33.328 17.397 1.00 6.31 93 TYR X O 1
ATOM 772 N N . GLU A 1 93 ? 12.424 33.574 15.308 1.00 6.43 94 GLU X N 1
ATOM 773 C CA . GLU A 1 93 ? 12.056 34.969 15.426 1.00 6.64 94 GLU X CA 1
ATOM 774 C C . GLU A 1 93 ? 11.039 35.219 16.542 1.00 6.29 94 GLU X C 1
ATOM 775 O O . GLU A 1 93 ? 11.142 36.204 17.276 1.00 7.09 94 GLU X O 1
ATOM 781 N N . ARG A 1 94 ? 10.041 34.344 16.641 1.00 6.76 95 ARG X N 1
ATOM 782 C CA . ARG A 1 94 ? 8.924 34.527 17.570 1.00 7.43 95 ARG X CA 1
ATOM 783 C C . ARG A 1 94 ? 8.820 33.357 18.530 1.00 6.89 95 ARG X C 1
ATOM 784 O O . ARG A 1 94 ? 9.451 32.326 18.339 1.00 7.07 95 ARG X O 1
ATOM 792 N N . GLU A 1 95 ? 8.011 33.530 19.567 1.00 7.48 96 GLU X N 1
ATOM 793 C CA . GLU A 1 95 ? 7.777 32.503 20.577 1.00 7.64 96 GLU X CA 1
ATOM 794 C C . GLU A 1 95 ? 7.112 31.288 19.929 1.00 6.97 96 GLU X C 1
ATOM 795 O O . GLU A 1 95 ? 6.527 31.386 18.852 1.00 7.98 96 GLU X O 1
ATOM 801 N N . ASP A 1 96 ? 7.189 30.144 20.589 1.00 6.56 97 ASP X N 1
ATOM 802 C CA . ASP A 1 96 ? 6.447 28.960 20.160 1.00 6.40 97 ASP X CA 1
ATOM 803 C C . ASP A 1 96 ? 6.831 28.517 18.745 1.00 6.32 97 ASP X C 1
ATOM 804 O O . ASP A 1 96 ? 6.023 27.984 18.000 1.00 6.68 97 ASP X O 1
ATOM 809 N N . TYR A 1 97 ? 8.105 28.700 18.409 1.00 5.79 98 TYR X N 1
ATOM 810 C CA . TYR A 1 97 ? 8.661 28.222 17.149 1.00 6.45 98 TYR X CA 1
ATOM 811 C C . TYR A 1 97 ? 7.975 28.849 15.934 1.00 6.63 98 TYR X C 1
ATOM 812 O O . TYR A 1 97 ? 7.853 28.233 14.887 1.00 7.28 98 TYR X O 1
ATOM 821 N N . ARG A 1 98 ? 7.569 30.100 16.076 1.00 7.44 99 ARG X N 1
ATOM 822 C CA . ARG A 1 98 ? 6.932 30.829 14.995 1.00 7.36 99 ARG X CA 1
ATOM 823 C C . ARG A 1 98 ? 7.889 31.801 14.332 1.00 7.40 99 ARG X C 1
ATOM 824 O O . ARG A 1 98 ? 8.925 32.152 14.893 1.00 7.40 99 ARG X O 1
ATOM 832 N N . GLY A 1 99 ? 7.514 32.241 13.136 1.00 7.95 100 GLY X N 1
ATOM 833 C CA . GLY A 1 99 ? 8.300 33.187 12.380 1.00 8.16 100 GLY X CA 1
ATOM 834 C C . GLY A 1 99 ? 9.487 32.524 11.702 1.00 7.89 100 GLY X C 1
ATOM 835 O O . GLY A 1 99 ? 9.554 31.303 11.557 1.00 8.45 100 GLY X O 1
ATOM 836 N N . GLN A 1 100 ? 10.424 33.348 11.255 1.00 8.18 101 GLN X N 1
ATOM 837 C CA . GLN A 1 100 ? 11.609 32.848 10.567 1.00 8.44 101 GLN X CA 1
ATOM 838 C C . GLN A 1 100 ? 12.458 32.020 11.527 1.00 8.15 101 GLN X C 1
ATOM 839 O O . GLN A 1 100 ? 12.574 32.333 12.718 1.00 7.75 101 GLN X O 1
ATOM 849 N N . MET A 1 101 ? 13.050 30.961 10.986 1.00 9.30 102 MET X N 1
ATOM 850 C CA . MET A 1 101 ? 13.931 30.070 11.729 1.00 9.36 102 MET X CA 1
ATOM 851 C C . MET A 1 101 ? 15.303 30.065 11.060 1.00 9.02 102 MET X C 1
ATOM 852 O O . MET A 1 101 ? 15.403 30.008 9.828 1.00 9.92 102 MET X O 1
ATOM 857 N N . ILE A 1 102 ? 16.361 30.145 11.860 1.00 8.01 103 ILE X N 1
ATOM 858 C CA . ILE A 1 102 ? 17.722 29.978 11.369 1.00 7.64 103 ILE X CA 1
ATOM 859 C C . ILE A 1 102 ? 18.399 28.871 12.171 1.00 6.21 103 ILE X C 1
ATOM 860 O O . ILE A 1 102 ? 18.307 28.813 13.409 1.00 6.24 103 ILE X O 1
ATOM 865 N N . GLU A 1 103 ? 19.067 27.977 11.444 1.00 6.31 104 GLU X N 1
ATOM 866 C CA . GLU A 1 103 ? 19.653 26.777 12.015 1.00 6.51 104 GLU X CA 1
ATOM 867 C C . GLU A 1 103 ? 21.173 26.840 12.012 1.00 6.58 104 GLU X C 1
ATOM 868 O O . GLU A 1 103 ? 21.773 27.244 11.014 1.00 7.45 104 GLU X O 1
ATOM 874 N N . PHE A 1 104 ? 21.781 26.414 13.121 1.00 6.29 105 PHE X N 1
ATOM 875 C CA . PHE A 1 104 ? 23.234 26.419 13.286 1.00 6.44 105 PHE X CA 1
ATOM 876 C C . PHE A 1 104 ? 23.756 25.060 13.714 1.00 6.36 105 PHE X C 1
ATOM 877 O O . PHE A 1 104 ? 23.138 24.378 14.537 1.00 5.89 105 PHE X O 1
ATOM 885 N N . THR A 1 105 ? 24.919 24.698 13.169 1.00 7.16 106 THR X N 1
ATOM 886 C CA . THR A 1 105 ? 25.701 23.547 13.627 1.00 7.49 106 THR X CA 1
ATOM 887 C C . THR A 1 105 ? 27.127 23.936 14.015 1.00 7.93 106 THR X C 1
ATOM 888 O O . THR A 1 105 ? 27.925 23.074 14.396 1.00 9.28 106 THR X O 1
ATOM 892 N N . GLU A 1 106 ? 27.440 25.228 13.906 1.00 8.02 107 GLU X N 1
ATOM 893 C CA . GLU A 1 106 ? 28.749 25.767 14.255 1.00 8.79 107 GLU X CA 1
ATOM 894 C C . GLU A 1 106 ? 28.557 27.052 15.068 1.00 8.44 107 GLU X C 1
ATOM 895 O O . GLU A 1 106 ? 27.442 27.599 15.154 1.00 8.54 107 GLU X O 1
ATOM 905 N N . ASP A 1 107 ? 29.649 27.526 15.655 1.00 8.08 108 ASP X N 1
ATOM 906 C CA . ASP A 1 107 ? 29.637 28.763 16.421 1.00 8.59 108 ASP X CA 1
ATOM 907 C C . ASP A 1 107 ? 29.264 29.935 15.523 1.00 8.06 108 ASP X C 1
ATOM 908 O O . ASP A 1 107 ? 29.541 29.926 14.320 1.00 8.57 108 ASP X O 1
ATOM 913 N N . CYS A 1 108 ? 28.636 30.953 16.105 1.00 7.86 109 CYS X N 1
ATOM 914 C CA . CYS A 1 108 ? 28.352 32.193 15.400 1.00 8.00 109 CYS X CA 1
ATOM 915 C C . CYS A 1 108 ? 28.705 33.387 16.275 1.00 7.18 109 CYS X C 1
ATOM 916 O O . CYS A 1 108 ? 28.083 33.624 17.313 1.00 6.99 109 CYS X O 1
ATOM 919 N N . SER A 1 109 ? 29.682 34.165 15.831 1.00 7.40 110 SER X N 1
ATOM 920 C CA . SER A 1 109 ? 30.166 35.282 16.619 1.00 7.53 110 SER X CA 1
ATOM 921 C C . SER A 1 109 ? 29.285 36.525 16.513 1.00 6.71 110 SER X C 1
ATOM 922 O O . SER A 1 109 ? 29.417 37.434 17.326 1.00 7.01 110 SER X O 1
ATOM 925 N N . CYS A 1 110 ? 28.421 36.591 15.507 1.00 6.50 111 CYS X N 1
ATOM 926 C CA . CYS A 1 110 ? 27.508 37.726 15.358 1.00 7.24 111 CYS X CA 1
ATOM 927 C C . CYS A 1 110 ? 26.264 37.239 14.651 1.00 6.77 111 CYS X C 1
ATOM 928 O O . CYS A 1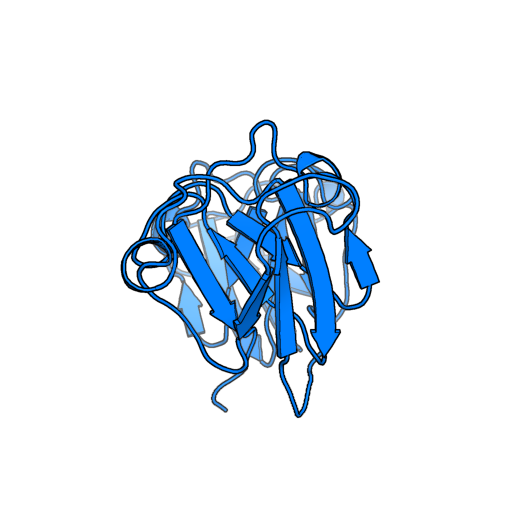 110 ? 26.241 37.046 13.441 1.00 7.40 111 CYS X O 1
ATOM 931 N N . LEU A 1 111 ? 25.222 36.995 15.429 1.00 7.12 112 LEU X N 1
ATOM 932 C CA . LEU A 1 111 ? 23.978 36.446 14.896 1.00 7.34 112 LEU X CA 1
ATOM 933 C C A LEU A 1 111 ? 23.378 37.359 13.831 0.50 7.82 112 LEU X C 1
ATOM 934 C C B LEU A 1 111 ? 23.328 37.361 13.862 0.50 7.91 112 LEU X C 1
ATOM 935 O O A LEU A 1 111 ? 22.807 36.881 12.860 0.50 8.07 112 LEU X O 1
ATOM 936 O O B LEU A 1 111 ? 22.675 36.887 12.939 0.50 8.42 112 LEU X O 1
ATOM 945 N N . GLN A 1 112 ? 23.519 38.667 14.016 1.00 8.26 113 GLN X N 1
ATOM 946 C CA . GLN A 1 112 ? 22.882 39.639 13.144 1.00 9.99 113 GLN X CA 1
ATOM 947 C C . GLN A 1 112 ? 23.501 39.697 11.751 1.00 11.66 113 GLN X C 1
ATOM 948 O O . GLN A 1 112 ? 22.901 40.229 10.825 1.00 12.72 113 GLN X O 1
ATOM 954 N N . ASP A 1 113 ? 24.682 39.140 11.563 1.00 13.59 114 ASP X N 1
ATOM 955 C CA . ASP A 1 113 ? 25.214 39.066 10.205 1.00 15.41 114 ASP X CA 1
ATOM 956 C C . ASP A 1 113 ? 24.489 37.957 9.407 1.00 15.85 114 ASP X C 1
ATOM 957 O O . ASP A 1 113 ? 24.552 37.926 8.179 1.00 17.17 114 ASP X O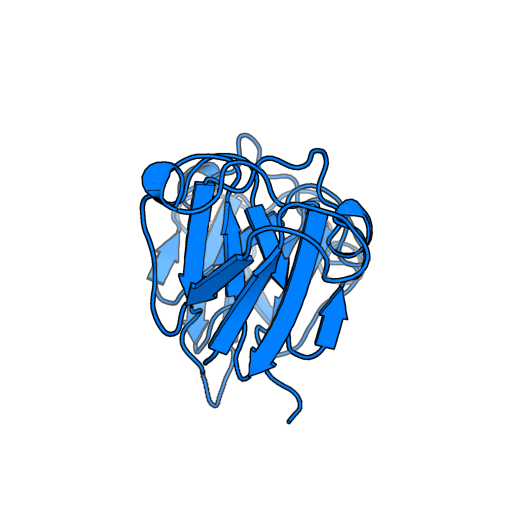 1
ATOM 962 N N . ARG A 1 114 ? 23.791 37.058 10.100 1.00 15.33 115 ARG X N 1
ATOM 963 C CA . ARG A 1 114 ? 23.084 35.936 9.482 1.00 15.23 115 ARG X CA 1
ATOM 964 C C . ARG A 1 114 ? 21.543 36.046 9.507 1.00 13.41 115 ARG X C 1
ATOM 965 O O . ARG A 1 114 ? 20.857 35.401 8.711 1.00 13.53 115 ARG X O 1
ATOM 973 N N A PHE A 1 115 ? 21.035 36.967 10.328 0.50 12.40 116 PHE X N 1
ATOM 974 N N B PHE A 1 115 ? 20.991 36.760 10.481 0.50 12.67 116 PHE X N 1
ATOM 975 C CA A PHE A 1 115 ? 19.631 37.014 10.714 0.50 12.15 116 PHE X CA 1
ATOM 976 C CA B PHE A 1 115 ? 19.587 37.153 10.401 0.50 12.39 116 PHE X CA 1
ATOM 977 C C A PHE A 1 115 ? 19.314 38.472 11.122 0.50 12.50 116 PHE X C 1
ATOM 978 C C B PHE A 1 115 ? 19.435 38.556 10.889 0.50 12.48 116 PHE X C 1
ATOM 979 O O A PHE A 1 115 ? 19.946 38.972 12.047 0.50 12.61 116 PHE X O 1
ATOM 980 O O B PHE A 1 115 ? 20.285 39.110 11.574 0.50 12.43 116 PHE X O 1
ATOM 995 N N . ARG A 1 116 ? 18.342 39.154 10.494 1.00 13.00 117 ARG X N 1
ATOM 996 C CA . ARG A 1 116 ? 18.203 40.600 10.691 1.00 13.95 117 ARG X CA 1
ATOM 997 C C . ARG A 1 116 ? 17.685 41.053 12.085 1.00 13.62 117 ARG X C 1
ATOM 998 O O . ARG A 1 116 ? 17.665 42.247 12.413 1.00 16.03 117 ARG X O 1
ATOM 1002 N N . PHE A 1 117 ? 17.315 40.089 12.908 1.00 10.95 118 PHE X N 1
ATOM 1003 C CA . PHE A 1 117 ? 16.656 40.320 14.180 1.00 9.20 118 PHE X CA 1
ATOM 1004 C C . PHE A 1 117 ? 17.669 40.500 15.285 1.00 7.85 118 PHE X C 1
ATOM 1005 O O . PHE A 1 117 ? 18.662 39.800 15.327 1.00 9.12 118 PHE X O 1
ATOM 1013 N N . ASN A 1 118 ? 17.394 41.428 16.198 1.00 6.33 119 ASN X N 1
ATOM 1014 C CA . ASN A 1 118 ? 18.214 41.633 17.389 1.00 6.11 119 ASN X CA 1
ATOM 1015 C C . ASN A 1 118 ? 17.834 40.695 18.527 1.00 6.26 119 ASN X C 1
ATOM 1016 O O . ASN A 1 118 ? 18.528 40.624 19.537 1.00 6.78 119 ASN X O 1
ATOM 1021 N N . GLU A 1 119 ? 16.734 39.963 18.334 1.00 6.27 120 GLU X N 1
ATOM 1022 C CA . GLU A 1 119 ? 16.146 39.097 19.354 1.00 6.48 120 GLU X CA 1
ATOM 1023 C C . GLU A 1 119 ? 15.840 37.719 18.803 1.00 6.17 120 GLU X C 1
ATOM 1024 O O . GLU A 1 119 ? 15.527 37.585 17.618 1.00 7.30 120 GLU X O 1
ATOM 1030 N N . ILE A 1 120 ? 15.904 36.720 19.677 1.00 5.71 121 ILE X N 1
ATOM 1031 C CA . ILE A 1 120 ? 15.391 35.384 19.402 1.00 5.56 121 ILE X CA 1
ATOM 1032 C C . ILE A 1 120 ? 14.392 35.063 20.516 1.00 5.39 121 ILE X C 1
ATOM 1033 O O . ILE A 1 120 ? 14.692 35.205 21.697 1.00 5.93 121 ILE X O 1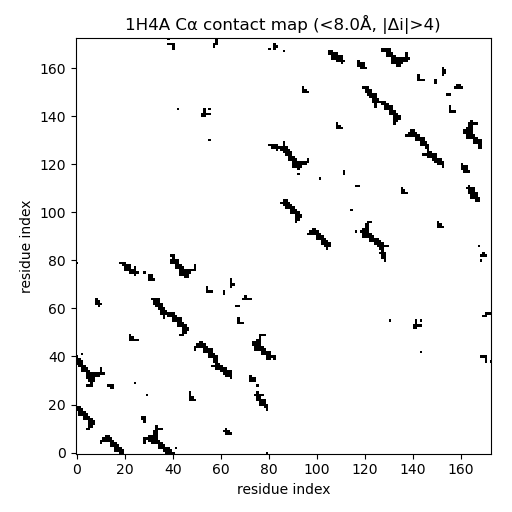
ATOM 1038 N N . HIS A 1 121 ? 13.201 34.620 20.131 1.00 5.17 122 HIS X N 1
ATOM 1039 C CA . HIS A 1 121 ? 12.093 34.445 21.067 1.00 5.42 122 HIS X CA 1
ATOM 1040 C C . HIS A 1 121 ? 11.772 32.989 21.416 1.00 5.70 122 HIS X C 1
ATOM 1041 O O . HIS A 1 121 ? 11.025 32.750 22.366 1.00 6.53 122 HIS X O 1
ATOM 1048 N N . SER A 1 122 ? 12.305 32.033 20.666 1.00 5.20 123 SER X N 1
ATOM 1049 C CA . SER A 1 122 ? 12.220 30.615 21.030 1.00 4.55 123 SER X CA 1
ATOM 1050 C C . SER A 1 122 ? 13.321 29.877 20.296 1.00 4.29 123 SER X C 1
ATOM 1051 O O . SER A 1 122 ? 13.877 30.399 19.339 1.00 4.74 123 SER X O 1
ATOM 1054 N N . LEU A 1 123 ? 13.668 28.689 20.766 1.00 4.11 124 LEU X N 1
ATOM 1055 C CA . LEU A 1 123 ? 14.719 27.921 20.127 1.00 4.48 124 LEU X CA 1
ATOM 1056 C C . LEU A 1 123 ? 14.572 26.458 20.509 1.00 4.62 124 LEU X C 1
ATOM 1057 O O . LEU A 1 123 ? 13.986 26.120 21.534 1.00 4.26 124 LEU X O 1
ATOM 1062 N N . ASN A 1 124 ? 15.075 25.588 19.640 1.00 4.74 125 ASN X N 1
ATOM 1063 C CA . ASN A 1 124 ? 15.033 24.148 19.832 1.00 4.88 125 ASN X CA 1
ATOM 1064 C C . ASN A 1 124 ? 16.443 23.606 19.753 1.00 5.03 125 ASN X C 1
ATOM 1065 O O . ASN A 1 124 ? 17.081 23.740 18.713 1.00 5.32 125 ASN X O 1
ATOM 1070 N N . VAL A 1 125 ? 16.932 23.044 20.857 1.00 4.30 126 VAL X N 1
ATOM 1071 C CA . VAL A 1 125 ? 18.298 22.538 20.921 1.00 4.33 126 VAL X CA 1
ATOM 1072 C C . VAL A 1 125 ? 18.233 21.063 20.581 1.00 5.21 126 VAL X C 1
ATOM 1073 O O . VAL A 1 125 ? 17.912 20.231 21.421 1.00 6.24 126 VAL X O 1
ATOM 1077 N N . LEU A 1 126 ? 18.506 20.747 19.322 1.00 5.21 127 LEU X N 1
ATOM 1078 C CA . LEU A 1 126 ? 18.351 19.388 18.820 1.00 5.78 127 LEU X CA 1
ATOM 1079 C C . LEU A 1 126 ? 19.486 18.467 19.211 1.00 5.58 127 LEU X C 1
ATOM 1080 O O . LEU A 1 126 ? 19.242 17.305 19.499 1.00 5.73 127 LEU X O 1
ATOM 1085 N N . GLU A 1 127 ? 20.712 18.973 19.147 1.00 5.13 128 GLU X N 1
ATOM 1086 C CA . GLU A 1 127 ? 21.903 18.196 19.460 1.00 5.40 128 GLU X CA 1
ATOM 1087 C C . GLU A 1 127 ? 22.896 19.060 20.203 1.00 4.89 128 GLU X C 1
ATOM 1088 O O . GLU A 1 127 ? 23.189 20.174 19.782 1.00 5.67 128 GLU X O 1
ATOM 1094 N N . GLY A 1 128 ? 23.424 18.525 21.292 1.00 5.44 129 GLY X N 1
ATOM 1095 C CA . GLY A 1 128 ? 24.513 19.152 22.015 1.00 5.57 129 GLY X CA 1
ATOM 1096 C C . GLY A 1 128 ? 24.081 20.319 22.875 1.00 4.73 129 GLY X C 1
ATOM 1097 O O . GLY A 1 128 ? 22.936 20.762 22.838 1.00 5.51 129 GLY X O 1
ATOM 1098 N N . SER A 1 129 ? 25.020 20.813 23.666 1.00 5.03 130 SER X N 1
ATOM 1099 C CA . SER A 1 129 ? 24.805 21.979 24.499 1.00 5.12 130 SER X CA 1
ATOM 1100 C C . SER A 1 129 ? 25.537 23.182 23.920 1.00 4.88 130 SER X C 1
ATOM 1101 O O . SER A 1 129 ? 26.573 23.048 23.262 1.00 5.17 130 SER X O 1
ATOM 1104 N N . TRP A 1 130 ? 24.972 24.350 24.179 1.00 5.04 131 TRP X N 1
ATOM 1105 C CA . TRP A 1 130 ? 25.416 25.613 23.638 1.00 4.70 131 TRP X CA 1
ATOM 1106 C C . TRP A 1 130 ? 25.372 26.683 24.727 1.00 4.66 131 TRP X C 1
ATOM 1107 O O . TRP A 1 130 ? 24.675 26.526 25.732 1.00 5.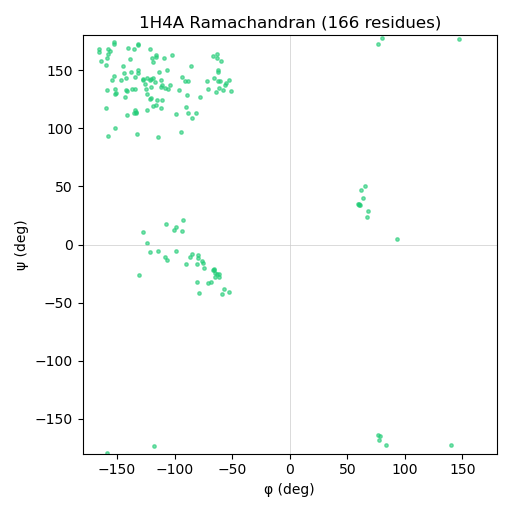66 131 TRP X O 1
ATOM 1118 N N . VAL A 1 131 ? 26.119 27.763 24.524 1.00 5.19 132 VAL X N 1
ATOM 1119 C CA . VAL A 1 131 ? 25.965 28.963 25.310 1.00 4.87 132 VAL X CA 1
ATOM 1120 C C . VAL A 1 131 ? 25.499 30.066 24.391 1.00 5.03 132 VAL X C 1
ATOM 1121 O O . VAL A 1 131 ? 26.127 30.351 23.368 1.00 5.38 132 VAL X O 1
ATOM 1125 N N . LEU A 1 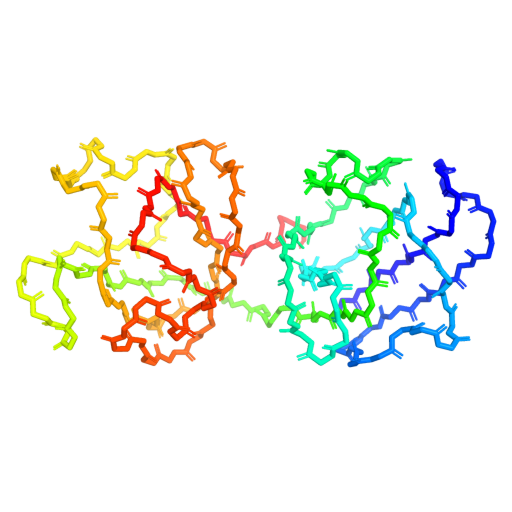132 ? 24.375 30.666 24.754 1.00 4.86 133 LEU X N 1
ATOM 1126 C CA . LEU A 1 132 ? 23.806 31.801 24.057 1.00 5.26 133 LEU X CA 1
ATOM 1127 C C . LEU A 1 132 ? 24.254 33.059 24.787 1.00 5.26 133 LEU X C 1
ATOM 1128 O O . LEU A 1 132 ? 24.197 33.111 26.010 1.00 5.77 133 LEU X O 1
ATOM 1133 N N . TYR A 1 133 ? 24.718 34.049 24.035 1.00 5.23 134 TYR X N 1
ATOM 1134 C CA . TYR A 1 133 ? 25.231 35.283 24.603 1.00 5.33 134 TYR X CA 1
ATOM 1135 C C . TYR A 1 133 ? 24.392 36.461 24.174 1.00 5.06 134 TYR X C 1
ATOM 1136 O O . TYR A 1 133 ? 24.006 36.579 23.009 1.00 5.33 134 TYR X O 1
ATOM 1145 N N . GLU A 1 134 ? 24.160 37.367 25.108 1.00 5.06 135 GLU X N 1
ATOM 1146 C CA . GLU A 1 134 ? 23.449 38.605 24.858 1.00 5.23 135 GLU X CA 1
ATOM 1147 C C . GLU A 1 134 ? 24.077 39.454 23.757 1.00 5.04 135 GLU X C 1
ATOM 1148 O O . GLU A 1 134 ? 23.363 40.070 22.984 1.00 5.46 135 GLU X O 1
ATOM 1154 N N . LEU A 1 135 ? 25.406 39.481 23.721 1.00 5.42 136 LEU X N 1
ATOM 1155 C CA . LEU A 1 135 ? 26.163 40.350 22.820 1.00 5.93 136 LEU X CA 1
ATOM 1156 C C . LEU A 1 135 ? 27.026 39.542 21.875 1.00 5.57 136 LEU X C 1
ATOM 1157 O O . LEU A 1 135 ? 27.398 38.397 22.166 1.00 6.21 136 LEU X O 1
ATOM 1162 N N . SER A 1 136 ? 27.369 40.159 20.747 1.00 5.72 137 SER X N 1
ATOM 1163 C CA . SER A 1 136 ? 28.277 39.559 19.783 1.00 6.09 137 SER X CA 1
ATOM 1164 C C . SER A 1 136 ? 29.630 39.282 20.409 1.00 6.22 137 SER X C 1
ATOM 1165 O O . SER A 1 136 ? 30.022 39.877 21.416 1.00 6.78 137 SER X O 1
ATOM 1168 N N . ASN A 1 137 ? 30.343 38.357 19.795 1.00 6.62 138 ASN X N 1
ATOM 1169 C CA . ASN A 1 137 ? 31.691 37.990 20.208 1.00 7.07 138 ASN X CA 1
ATOM 1170 C C . ASN A 1 137 ? 31.736 37.462 21.633 1.00 6.78 138 ASN X C 1
ATOM 1171 O O . ASN A 1 137 ? 32.705 37.656 22.360 1.00 7.37 138 ASN X O 1
ATOM 1176 N N . TYR A 1 138 ? 30.665 36.768 22.014 1.00 6.55 139 TYR X N 1
ATOM 1177 C CA . TYR A 1 138 ? 30.658 35.933 23.219 1.00 6.44 139 TYR X CA 1
ATOM 1178 C C . TYR A 1 138 ? 30.822 36.781 24.477 1.00 6.83 139 TYR X C 1
ATOM 1179 O O . TYR A 1 138 ? 31.667 36.529 25.331 1.00 7.73 139 TYR X O 1
ATOM 1188 N N . ARG A 1 139 ? 29.992 37.813 24.565 1.00 6.77 140 ARG X N 1
ATOM 1189 C CA . ARG A 1 139 ? 29.994 38.752 25.689 1.00 7.20 140 ARG X CA 1
ATOM 1190 C C . ARG A 1 139 ? 28.590 38.976 26.228 1.00 6.89 140 ARG X C 1
ATOM 1191 O O . ARG A 1 139 ? 27.602 38.547 25.632 1.00 7.32 140 ARG X O 1
ATOM 1199 N N . GLY A 1 140 ? 28.521 39.685 27.351 1.00 6.79 141 GLY X N 1
ATOM 1200 C CA . GLY A 1 140 ? 27.261 39.987 27.988 1.00 6.70 141 GLY X CA 1
ATOM 1201 C C . GLY A 1 140 ? 26.703 38.798 28.739 1.00 6.70 141 GLY X C 1
ATOM 1202 O O . GLY A 1 140 ? 27.409 37.832 29.022 1.00 7.27 141 GLY X O 1
ATOM 1203 N N . ARG A 1 141 ? 25.427 38.865 29.073 1.00 6.49 142 ARG X N 1
ATOM 1204 C CA . ARG A 1 141 ? 24.810 37.776 29.801 1.00 6.81 142 ARG X CA 1
ATOM 1205 C C . ARG A 1 141 ? 24.870 36.480 29.009 1.00 5.99 142 ARG X C 1
ATOM 1206 O O . ARG A 1 141 ? 24.660 36.453 27.798 1.00 6.47 142 ARG X O 1
ATOM 1214 N N . GLN A 1 142 ? 25.130 35.400 29.735 1.00 5.79 143 GLN X N 1
ATOM 1215 C CA . GLN A 1 142 ? 25.290 34.061 29.197 1.00 5.58 143 GLN X CA 1
ATOM 1216 C C . GLN A 1 142 ? 24.148 33.177 29.627 1.00 5.08 143 GLN X C 1
ATOM 1217 O O . GLN A 1 142 ? 23.704 33.224 30.765 1.00 5.36 143 GLN X O 1
ATOM 1223 N N . TYR A 1 143 ? 23.718 32.326 28.716 1.00 4.90 144 TYR X N 1
ATOM 1224 C CA . TYR A 1 143 ? 22.601 31.419 28.951 1.00 5.45 144 TYR X CA 1
ATOM 1225 C C . TYR A 1 143 ? 22.964 30.033 28.428 1.00 4.93 144 TYR X C 1
ATOM 1226 O O . TYR A 1 143 ? 23.108 29.841 27.222 1.00 5.55 144 TYR X O 1
ATOM 1235 N N . LEU A 1 144 ? 23.112 29.076 29.329 1.00 4.90 145 LEU X N 1
ATOM 1236 C CA . LEU A 1 144 ? 23.386 27.704 28.938 1.00 4.72 145 LEU X CA 1
ATOM 1237 C C . LEU A 1 144 ? 22.142 27.115 28.314 1.00 4.71 145 LEU X C 1
ATOM 1238 O O . LEU A 1 144 ? 21.043 27.231 28.875 1.00 5.25 145 LEU X O 1
ATOM 1243 N N . LEU A 1 145 ? 22.317 26.441 27.181 1.00 4.30 146 LEU X N 1
ATOM 1244 C CA . LEU A 1 145 ? 21.248 25.744 26.476 1.00 5.21 146 LEU X CA 1
ATOM 1245 C C . LEU A 1 145 ? 21.621 24.277 26.372 1.00 5.61 146 LEU X C 1
ATOM 1246 O O . LEU A 1 145 ? 22.719 23.941 25.952 1.00 7.90 146 LEU X O 1
ATOM 1251 N N . MET A 1 146 ? 20.737 23.402 26.821 1.00 6.31 147 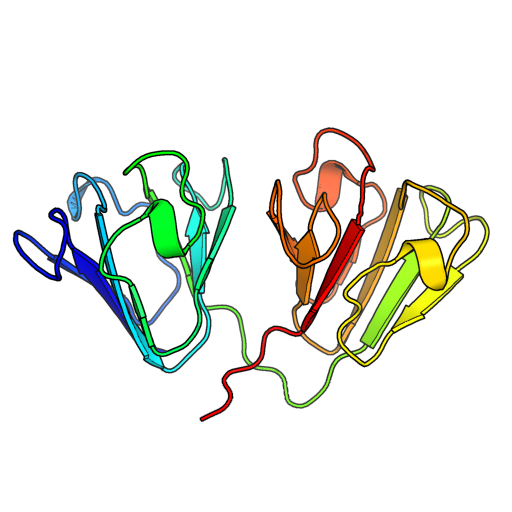MET X N 1
ATOM 1252 C CA . MET A 1 146 ? 20.941 21.964 26.739 1.00 6.24 147 MET X CA 1
ATOM 1253 C C . MET A 1 146 ? 19.810 21.365 25.903 1.00 5.79 147 MET X C 1
ATOM 1254 O O . MET A 1 146 ? 18.769 22.003 25.718 1.00 5.94 147 MET X O 1
ATOM 1259 N N . PRO A 1 147 ? 20.001 20.160 25.365 1.00 5.44 148 PRO X N 1
ATOM 1260 C CA . PRO A 1 147 ? 18.988 19.592 24.472 1.00 5.72 148 PRO X CA 1
ATOM 1261 C C . PRO A 1 147 ? 17.597 19.631 25.060 1.00 5.81 148 PRO X C 1
ATOM 1262 O O . PRO A 1 147 ? 17.384 19.215 26.198 1.00 6.24 148 PRO X O 1
ATOM 1266 N N . GLY A 1 148 ? 16.652 20.099 24.252 1.00 5.62 149 GLY X N 1
ATOM 1267 C CA . GLY A 1 148 ? 15.289 20.302 24.687 1.00 5.27 149 GLY X CA 1
ATOM 1268 C C . GLY A 1 148 ? 14.636 21.477 23.994 1.00 5.06 149 GLY X C 1
ATOM 1269 O O . GLY A 1 148 ? 15.248 22.172 23.181 1.00 5.09 149 GLY X O 1
ATOM 1270 N N . ASP A 1 149 ? 13.360 21.671 24.317 1.00 4.99 150 ASP X N 1
ATOM 1271 C CA . ASP A 1 149 ? 12.551 22.756 23.761 1.00 5.18 150 ASP X CA 1
ATOM 1272 C C . ASP A 1 149 ? 12.611 24.005 24.618 1.00 4.45 150 ASP X C 1
ATOM 1273 O O . ASP A 1 149 ? 12.507 23.917 25.847 1.00 5.50 150 ASP X O 1
ATOM 1278 N N . TYR A 1 150 ? 12.658 25.171 23.976 1.00 4.54 151 TYR X N 1
ATOM 1279 C CA . TYR A 1 150 ? 12.590 26.453 24.680 1.00 4.67 151 TYR X CA 1
ATOM 1280 C C . TYR A 1 150 ? 11.570 27.338 23.968 1.00 4.77 151 TYR X C 1
ATOM 1281 O O . TYR A 1 150 ? 11.880 28.003 22.991 1.00 5.27 151 TYR X O 1
ATOM 1290 N N . ARG A 1 151 ? 10.339 27.334 24.457 1.00 4.52 152 ARG X N 1
ATOM 1291 C CA . ARG A 1 151 ? 9.242 28.058 23.816 1.00 4.83 152 ARG X CA 1
ATOM 1292 C C . ARG A 1 151 ? 9.276 29.566 23.989 1.00 4.69 152 ARG X C 1
ATOM 1293 O O . ARG A 1 151 ? 8.638 30.274 23.228 1.00 5.37 152 ARG X O 1
ATOM 1301 N N . ARG A 1 152 ? 9.998 30.031 25.007 1.00 5.39 153 ARG X N 1
ATOM 1302 C CA . ARG A 1 152 ? 10.072 31.452 25.372 1.00 5.77 153 ARG X CA 1
ATOM 1303 C C . ARG A 1 152 ? 11.469 31.757 25.868 1.00 5.53 153 ARG X C 1
ATOM 1304 O O . ARG A 1 152 ? 12.126 30.890 26.437 1.00 5.58 153 ARG X O 1
ATOM 1312 N N . TYR A 1 153 ? 11.897 33.009 25.736 1.00 5.49 154 TYR X N 1
ATOM 1313 C CA . TYR A 1 153 ? 13.241 33.390 26.185 1.00 5.22 154 TYR X CA 1
ATOM 1314 C C . TYR A 1 153 ? 13.443 33.185 27.682 1.00 5.02 154 TYR X C 1
ATOM 1315 O O . TYR A 1 153 ? 14.551 32.940 28.130 1.00 5.17 154 TYR X O 1
ATOM 1324 N N . GLN A 1 154 ? 12.377 33.269 28.464 1.00 5.44 155 GLN X N 1
ATOM 1325 C CA . GLN A 1 154 ? 12.523 33.053 29.903 1.00 6.29 155 GLN X CA 1
ATOM 1326 C C . GLN A 1 154 ? 12.923 31.616 30.219 1.00 6.42 155 GLN X C 1
ATOM 1327 O O . GLN A 1 154 ? 13.508 31.357 31.268 1.00 7.16 155 GLN X O 1
ATOM 1333 N N . ASP A 1 155 ? 12.658 30.682 29.303 1.00 6.49 156 ASP X N 1
ATOM 1334 C CA . ASP A 1 155 ? 13.071 29.301 29.521 1.00 6.85 156 ASP X CA 1
ATOM 1335 C C . ASP A 1 155 ? 14.579 29.094 29.541 1.00 6.85 156 ASP X C 1
ATOM 1336 O O . ASP A 1 155 ? 15.044 28.093 30.103 1.00 7.36 156 ASP X O 1
ATOM 1341 N N . TRP A 1 156 ? 15.350 30.015 28.952 1.00 5.83 157 TRP X N 1
ATOM 1342 C CA . TRP A 1 156 ? 16.803 29.948 29.086 1.00 6.01 157 TRP X CA 1
ATOM 1343 C C . TRP A 1 156 ? 17.348 30.916 30.122 1.00 6.15 157 TRP X C 1
ATOM 1344 O O . TRP A 1 156 ? 18.555 31.106 30.209 1.00 6.80 157 TRP X O 1
ATOM 1355 N N . GLY A 1 157 ? 16.465 31.497 30.931 1.00 6.28 158 GLY X N 1
ATOM 1356 C CA . GLY A 1 157 ? 16.879 32.274 32.075 1.00 6.95 158 GLY X CA 1
ATOM 1357 C C . GLY A 1 157 ? 17.004 33.750 31.784 1.00 7.18 158 GLY X C 1
ATOM 1358 O O . GLY A 1 157 ? 17.413 34.499 32.664 1.00 8.69 158 GLY X O 1
ATOM 1359 N N . ALA A 1 158 ? 16.640 34.179 30.582 1.00 6.81 159 ALA X N 1
ATOM 1360 C CA . ALA A 1 158 ? 16.781 35.579 30.200 1.00 6.66 159 ALA X CA 1
ATOM 1361 C C . ALA A 1 158 ? 15.580 36.405 30.632 1.00 6.93 159 ALA X C 1
ATOM 1362 O O . ALA A 1 158 ? 14.464 35.900 30.744 1.00 7.70 159 ALA X O 1
ATOM 1364 N N . THR A 1 159 ? 15.795 37.704 30.833 1.00 7.28 160 THR X N 1
ATOM 1365 C CA . THR A 1 159 ? 14.673 38.617 31.092 1.00 7.59 160 THR X CA 1
ATOM 1366 C C . THR A 1 159 ? 14.232 39.382 29.844 1.00 7.03 160 THR X C 1
ATOM 1367 O O . THR A 1 159 ? 13.273 40.175 29.888 1.00 7.54 160 THR X O 1
ATOM 1371 N N . ASN A 1 160 ? 14.963 39.214 28.750 1.00 6.74 161 ASN X N 1
ATOM 1372 C CA . ASN A 1 160 ? 14.548 39.737 27.455 1.00 6.42 161 ASN X CA 1
ATOM 1373 C C . ASN A 1 160 ? 15.157 38.844 26.374 1.00 5.83 161 ASN X C 1
ATOM 1374 O O . ASN A 1 160 ? 15.945 37.927 26.665 1.00 6.71 161 ASN X O 1
ATOM 1379 N N . ALA A 1 161 ? 14.772 39.076 25.132 1.00 5.54 162 ALA X N 1
ATOM 1380 C CA . ALA A 1 161 ? 15.112 38.199 24.037 1.00 5.49 162 ALA X CA 1
ATOM 1381 C C . ALA A 1 161 ? 16.395 38.624 23.295 1.00 5.12 162 ALA X C 1
ATOM 1382 O O . ALA A 1 161 ? 16.672 38.102 22.225 1.00 5.64 162 ALA X O 1
ATOM 1384 N N . ARG A 1 162 ? 17.168 39.564 23.839 1.00 5.33 163 ARG X N 1
ATOM 1385 C CA . ARG A 1 162 ? 18.366 40.036 23.142 1.00 5.40 163 ARG X CA 1
ATOM 1386 C C . ARG A 1 162 ? 19.375 38.905 23.009 1.00 5.11 163 ARG X C 1
ATOM 1387 O O . ARG A 1 162 ? 19.678 38.230 23.989 1.00 5.30 163 ARG X O 1
ATOM 1395 N N . VAL A 1 163 ? 19.891 38.720 21.799 1.00 5.72 164 VAL X N 1
ATOM 1396 C CA . VAL A 1 163 ? 20.931 37.736 21.516 1.00 6.04 164 VAL X CA 1
ATOM 1397 C C . VAL A 1 163 ? 21.896 38.311 20.495 1.00 6.12 164 VAL X C 1
ATOM 1398 O O . VAL A 1 163 ? 21.511 39.023 19.570 1.00 8.33 164 VAL X O 1
ATOM 1404 N N . GLY A 1 164 ? 23.158 37.978 20.673 1.00 5.34 165 GLY X N 1
ATOM 1405 C CA . GLY A 1 164 ? 24.220 38.442 19.797 1.00 4.82 165 GLY X CA 1
ATOM 1406 C C . GLY A 1 164 ? 25.183 37.388 19.285 1.00 4.73 165 GLY X C 1
ATOM 1407 O O . GLY A 1 164 ? 25.765 37.588 18.225 1.00 5.53 165 GLY X O 1
ATOM 1408 N N . SER A 1 165 ? 25.373 36.290 20.005 1.00 5.04 166 SER X N 1
ATOM 1409 C CA . SER A 1 165 ? 26.289 35.256 19.546 1.00 5.06 166 SER X CA 1
ATOM 1410 C C . SER A 1 165 ? 25.918 33.940 20.208 1.00 4.93 166 SER X C 1
ATOM 1411 O O . SER A 1 165 ? 25.130 33.893 21.151 1.00 5.28 166 SER X O 1
ATOM 1414 N N . LEU A 1 166 ? 26.514 32.870 19.704 1.00 5.48 167 LEU X N 1
ATOM 1415 C CA . LEU A 1 166 ? 26.089 31.512 19.999 1.00 6.42 167 LEU X CA 1
ATOM 1416 C C . LEU A 1 166 ? 27.306 30.586 19.878 1.00 5.85 167 LEU X C 1
ATOM 1417 O O . LEU A 1 166 ? 27.987 30.633 18.868 1.00 6.58 167 LEU X O 1
ATOM 1422 N N . ARG A 1 167 ? 27.567 29.757 20.882 1.00 5.28 168 ARG X N 1
ATOM 1423 C CA . ARG A 1 167 ? 28.798 28.984 20.948 1.00 5.76 168 ARG X CA 1
ATOM 1424 C C . ARG A 1 167 ? 28.491 27.547 21.328 1.00 5.57 168 ARG X C 1
ATOM 1425 O O . ARG A 1 167 ? 27.723 27.287 22.244 1.00 5.79 168 ARG X O 1
ATOM 1433 N N . ARG A 1 168 ? 29.089 26.605 20.619 1.00 5.74 169 ARG X N 1
ATOM 1434 C CA . ARG A 1 168 ? 28.979 25.201 20.984 1.00 5.94 169 ARG X CA 1
ATOM 1435 C C . ARG A 1 168 ? 29.794 24.924 22.237 1.00 5.91 169 ARG X C 1
ATOM 1436 O O . ARG A 1 168 ? 30.918 25.427 22.373 1.00 7.32 169 ARG X O 1
ATOM 1444 N N . VAL A 1 169 ? 29.253 24.087 23.129 1.00 5.43 170 VAL X N 1
ATOM 1445 C CA . VAL A 1 169 ? 30.017 23.637 24.294 1.00 5.87 170 VAL X CA 1
ATOM 1446 C C . VAL A 1 169 ? 30.862 22.437 23.875 1.00 5.88 170 VAL X C 1
ATOM 1447 O O . VAL A 1 169 ? 30.342 21.347 23.614 1.00 6.88 170 VAL X O 1
ATOM 1451 N N . ILE A 1 170 ? 32.168 22.663 23.799 1.00 6.65 171 ILE X N 1
ATOM 1452 C CA . ILE A 1 170 ? 33.138 21.675 23.312 1.00 7.15 171 ILE X CA 1
ATOM 1453 C C . ILE A 1 170 ? 34.410 21.783 24.138 1.00 6.20 171 ILE X C 1
ATOM 1454 O O . ILE A 1 170 ? 34.910 22.880 24.360 1.00 7.91 171 ILE X O 1
ATOM 1459 N N . ASP A 1 171 ? 34.921 20.643 24.583 1.00 6.15 172 ASP X N 1
ATOM 1460 C CA . ASP A 1 171 ? 36.270 20.531 25.135 1.00 6.10 172 ASP X CA 1
ATOM 1461 C C . ASP A 1 171 ? 37.198 20.217 23.968 1.00 6.04 172 ASP X C 1
ATOM 1462 O O . ASP A 1 171 ? 37.019 19.215 23.287 1.00 6.84 172 ASP X O 1
ATOM 1467 N N . PHE A 1 172 ? 38.152 21.103 23.701 1.00 6.27 173 PHE X N 1
ATOM 1468 C CA . PHE A 1 172 ? 39.075 20.930 22.581 1.00 6.71 173 PHE X CA 1
ATOM 1469 C C . PHE A 1 172 ? 40.005 19.737 22.782 1.00 7.03 173 PHE X C 1
ATOM 1470 O O . PHE A 1 172 ? 40.564 19.223 21.824 1.00 7.72 173 PHE X O 1
ATOM 1478 N N . SER A 1 173 ? 40.200 19.319 24.023 1.00 6.24 174 SER X N 1
ATOM 1479 C CA . SER A 1 173 ? 41.123 18.238 24.344 1.00 6.43 174 SER X CA 1
ATOM 1480 C C . SER A 1 173 ? 40.421 16.926 24.676 1.00 6.05 174 SER X C 1
ATOM 1481 O O . SER A 1 173 ? 39.192 16.944 24.902 1.00 7.37 174 SER X O 1
#

Foldseek 3Di:
DKKKFAQAFQRDHQIDMDDFWFQFCVVRHVFGFWMADQAAKKWFALHGRRAHFIFIDGHDTGRGCCVRPDPGRRTTIMHRFDDFPWWKKWFAPAFQRDHDIDMDGAWWQFVCVVPPDQFTFWMATQTAKKWWALAGRRDHTIFIGGGDTGRGPCSRVDPGGGTTIMHGRDHPD

Nearest PDB structures (foldseek):
  1h4a-assembly1_X  TM=1.006E+00  e=2.080E-36  Homo sapiens
  7p53-assembly1_X  TM=1.005E+00  e=6.505E-35  Homo sapiens
  8q3l-assembly1_X  TM=9.996E-01  e=5.832E-35  Homo sapiens
  1hk0-assembly1_X  TM=1.002E+00  e=1.253E-34  Homo sapiens
  4gr7-assembly1_X  TM=9.812E-01  e=1.007E-34  Homo sapiens

Radius of gyration: 16.0 Å; Cα contacts (8 Å, |Δi|>4): 496; chains: 1; bounding box: 40×27×43 Å